Protein AF-A0AA88GL77-F1 (afdb_monomer)

Mean predicted aligned error: 4.05 Å

Foldseek 3Di:
DPPPPPLQFAAALVLLVVLLVCLLVQNLPSLLVSLVRGPPVVSNVVSNVLSVVLNVCVVVVPSSVVSNVSSNSNNVVNND

Secondary structure (DSSP, 8-state):
--SSS--PPP--HHHHHHHHHHHHHSTTHHHHHHHHH-S-HHHHHHHHHHHHHHHHHGGGSHHHHHHHHHHHHHHHHHH-

Solvent-accessible surface area (backbone atoms only — not comparable to full-atom values): 3933 Å² total; per-residue (Å²): 14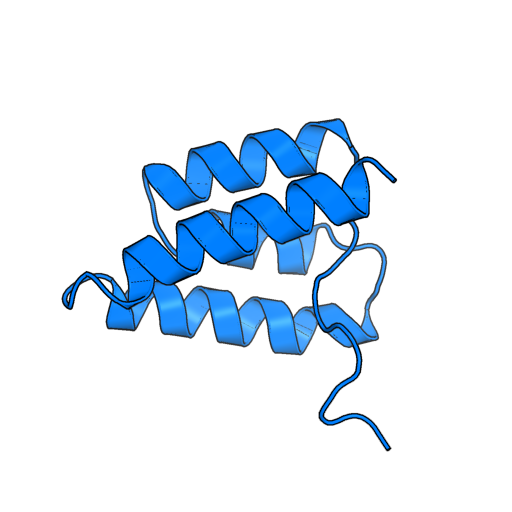3,71,89,84,58,83,61,70,47,42,38,56,51,74,50,16,55,52,25,24,55,36,6,67,78,42,33,10,55,19,38,36,51,45,24,73,58,28,79,46,70,88,29,21,64,60,30,33,52,52,11,54,50,16,44,72,34,32,85,72,50,59,13,31,57,47,21,34,54,51,18,49,50,23,26,53,60,24,68,107

pLDDT: mean 89.46, std 10.03, range [44.81, 96.12]

Organism: Naegleria lovaniensis (NCBI:txid51637)

Structure (mmCIF, N/CA/C/O backbone):
data_AF-A0AA88GL77-F1
#
_entry.id   AF-A0AA88GL77-F1
#
loop_
_atom_site.group_PDB
_atom_site.id
_atom_site.type_symbol
_atom_site.label_atom_id
_atom_site.label_alt_id
_atom_site.label_comp_id
_atom_site.label_asym_id
_atom_site.label_entity_id
_atom_site.label_seq_id
_atom_site.pdbx_PDB_ins_code
_atom_site.Cartn_x
_atom_site.Cartn_y
_atom_site.Cartn_z
_atom_site.occupancy
_atom_site.B_iso_or_equiv
_atom_site.auth_seq_id
_atom_site.auth_comp_id
_atom_site.auth_asym_id
_atom_si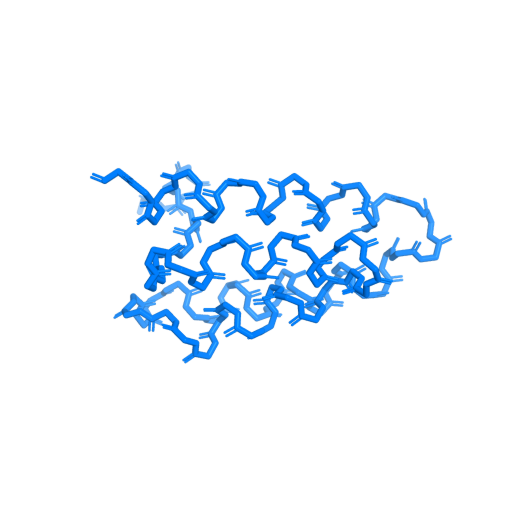te.auth_atom_id
_atom_site.pdbx_PDB_model_num
ATOM 1 N N . MET A 1 1 ? 8.332 -7.139 20.569 1.00 44.81 1 MET A N 1
ATOM 2 C CA . MET A 1 1 ? 8.153 -8.421 19.856 1.00 44.81 1 MET A CA 1
ATOM 3 C C . MET A 1 1 ? 7.240 -8.129 18.668 1.00 44.81 1 MET A C 1
ATOM 5 O O . MET A 1 1 ? 6.050 -8.331 18.780 1.00 44.81 1 MET A O 1
ATOM 9 N N . GLY A 1 2 ? 7.764 -7.500 17.608 1.00 53.59 2 GLY A N 1
ATOM 10 C CA . GLY A 1 2 ? 6.933 -6.764 16.631 1.00 53.59 2 GLY A CA 1
ATOM 11 C C . GLY A 1 2 ? 7.428 -6.851 15.186 1.00 53.59 2 GLY A C 1
ATOM 12 O O . GLY A 1 2 ? 7.226 -5.928 14.413 1.00 53.59 2 GLY A O 1
ATOM 13 N N . LEU A 1 3 ? 8.137 -7.932 14.835 1.00 52.28 3 LEU A N 1
ATOM 14 C CA . LEU A 1 3 ? 8.654 -8.150 13.475 1.00 52.28 3 LEU A CA 1
ATOM 15 C C . LEU A 1 3 ? 7.638 -8.863 12.562 1.00 52.28 3 LEU A C 1
ATOM 17 O O . LEU A 1 3 ? 7.721 -8.715 11.349 1.00 52.28 3 LEU A O 1
ATOM 21 N N . LEU A 1 4 ? 6.694 -9.623 13.140 1.00 55.34 4 LEU A N 1
ATOM 22 C CA . LEU A 1 4 ? 5.636 -10.348 12.412 1.00 55.34 4 LEU A CA 1
ATOM 23 C C . LEU A 1 4 ? 4.224 -9.805 12.693 1.00 55.34 4 LEU A C 1
ATOM 25 O O . LEU A 1 4 ? 3.237 -10.413 12.288 1.00 55.34 4 LEU A O 1
ATOM 29 N N . GLU A 1 5 ? 4.120 -8.699 13.428 1.00 68.31 5 GLU A N 1
ATOM 30 C CA . GLU A 1 5 ? 2.832 -8.070 13.703 1.00 68.31 5 GLU A CA 1
ATOM 31 C C . GLU A 1 5 ? 2.338 -7.372 12.433 1.00 68.31 5 GLU A C 1
ATOM 33 O O . GLU A 1 5 ? 3.103 -6.664 11.769 1.00 68.31 5 GLU A O 1
ATOM 38 N N . ASP A 1 6 ? 1.079 -7.618 12.058 1.00 74.19 6 ASP A N 1
ATOM 39 C CA . ASP A 1 6 ? 0.529 -7.097 10.812 1.00 74.19 6 ASP A CA 1
ATOM 40 C C . ASP A 1 6 ? 0.531 -5.565 10.836 1.00 74.19 6 ASP A C 1
ATOM 42 O O . ASP A 1 6 ? -0.265 -4.909 11.509 1.00 74.19 6 ASP A O 1
ATOM 46 N N . SER A 1 7 ? 1.462 -4.994 10.078 1.00 79.62 7 SER A N 1
ATOM 47 C CA . SER A 1 7 ? 1.671 -3.551 9.986 1.00 79.62 7 SER A CA 1
ATOM 48 C C . SER A 1 7 ? 0.663 -2.881 9.051 1.00 79.62 7 SER A C 1
ATOM 50 O O . SER A 1 7 ? 0.771 -1.682 8.797 1.00 79.62 7 SER A O 1
ATOM 52 N N . THR A 1 8 ? -0.287 -3.644 8.499 1.00 89.06 8 THR A N 1
ATOM 53 C CA . THR A 1 8 ? -1.333 -3.122 7.623 1.00 89.06 8 THR A CA 1
ATOM 54 C C . THR A 1 8 ? -2.249 -2.191 8.431 1.00 89.06 8 THR A C 1
ATOM 56 O O . THR A 1 8 ? -2.811 -2.624 9.445 1.00 89.06 8 THR A O 1
ATOM 59 N N . PRO A 1 9 ? -2.389 -0.916 8.027 1.00 92.00 9 PRO A N 1
ATOM 60 C CA . PRO A 1 9 ? -3.250 0.036 8.718 1.00 92.00 9 PRO A CA 1
ATOM 61 C C . PRO A 1 9 ? -4.730 -0.210 8.408 1.00 92.00 9 PRO A C 1
ATOM 63 O O . PRO A 1 9 ? -5.089 -0.560 7.278 1.00 92.00 9 PRO A O 1
ATOM 66 N N . LYS A 1 10 ? -5.590 0.048 9.393 1.00 92.00 10 LYS A N 1
ATOM 67 C CA . LYS A 1 10 ? -7.041 0.165 9.223 1.00 92.00 10 LYS A CA 1
ATOM 68 C C . LYS A 1 10 ? -7.446 1.587 8.858 1.00 92.00 10 LYS A C 1
ATOM 70 O O . LYS A 1 10 ? -7.070 2.548 9.525 1.00 92.00 10 LYS A O 1
ATOM 75 N N . VAL A 1 11 ? -8.268 1.703 7.822 1.00 93.69 11 VAL A N 1
ATOM 76 C CA . VAL A 1 11 ? -8.911 2.953 7.397 1.00 93.69 11 VAL A CA 1
ATOM 77 C C . VAL A 1 11 ? -10.425 2.761 7.328 1.00 93.69 11 VAL A C 1
ATOM 79 O O . VAL A 1 11 ? -10.940 1.665 7.544 1.00 93.69 11 VAL A O 1
ATOM 82 N N . GLU A 1 12 ? -11.160 3.822 7.001 1.00 91.88 12 GLU A N 1
ATOM 83 C CA . GLU A 1 12 ? -12.583 3.704 6.694 1.00 91.88 12 GLU A CA 1
ATOM 84 C C . GLU A 1 12 ? -12.821 2.727 5.525 1.00 91.88 12 GLU A C 1
ATOM 86 O O . GLU A 1 12 ? -12.094 2.730 4.529 1.00 91.88 12 GLU A O 1
ATOM 91 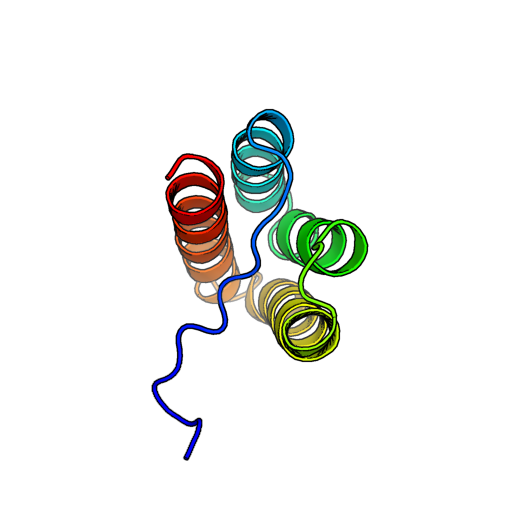N N . LYS A 1 13 ? -13.881 1.917 5.623 1.00 88.00 13 LYS A N 1
ATOM 92 C CA . LYS A 1 13 ? -14.247 0.866 4.661 1.00 88.00 13 LYS A CA 1
ATOM 93 C C . LYS A 1 13 ? -14.223 1.334 3.198 1.00 88.00 13 LYS A C 1
ATOM 95 O O . LYS A 1 13 ? -13.579 0.724 2.346 1.00 88.00 13 LYS A O 1
ATOM 100 N N . SER A 1 14 ? -14.890 2.455 2.919 1.00 90.12 14 SER A N 1
ATOM 101 C CA . SER A 1 14 ? -14.947 3.067 1.584 1.00 90.12 14 SER A CA 1
ATOM 102 C C . SER A 1 14 ? -13.563 3.495 1.093 1.00 90.12 14 SER A C 1
ATOM 104 O O . SER A 1 14 ? -13.243 3.372 -0.090 1.00 90.12 14 SER A O 1
ATOM 106 N N . MET A 1 15 ? -12.712 3.945 2.015 1.00 93.19 15 MET A N 1
ATOM 107 C CA . MET A 1 15 ? -11.376 4.428 1.704 1.00 93.19 15 MET A CA 1
ATOM 108 C C . MET A 1 15 ? -10.416 3.297 1.337 1.00 93.19 15 MET A C 1
ATOM 110 O O . MET A 1 15 ? -9.563 3.485 0.473 1.00 93.19 15 MET A O 1
ATOM 114 N N . GLY A 1 16 ? -10.590 2.105 1.914 1.00 93.12 16 GLY A N 1
ATOM 115 C CA . GLY A 1 16 ? -9.794 0.925 1.565 1.00 93.12 16 GLY A CA 1
ATOM 116 C C . GLY A 1 16 ? -9.859 0.585 0.070 1.00 93.12 16 GLY A C 1
ATOM 117 O O . GLY A 1 16 ? -8.829 0.342 -0.558 1.00 93.12 16 GLY A O 1
ATOM 118 N N . MET A 1 17 ? -11.053 0.642 -0.530 1.00 94.06 17 MET A N 1
ATOM 119 C CA . MET A 1 17 ? -11.229 0.423 -1.972 1.00 94.06 17 MET A CA 1
ATOM 120 C C . MET A 1 17 ? -10.603 1.550 -2.808 1.00 94.06 17 MET A C 1
ATOM 122 O O . MET A 1 17 ? -9.937 1.278 -3.807 1.00 94.06 17 MET A O 1
ATOM 126 N N . ILE A 1 18 ? -10.770 2.807 -2.384 1.00 95.25 18 ILE A N 1
ATOM 127 C CA . ILE A 1 18 ? -10.176 3.972 -3.059 1.00 95.25 18 ILE A CA 1
ATOM 128 C C . ILE A 1 18 ? -8.643 3.870 -3.061 1.00 95.25 18 ILE A C 1
ATOM 130 O O . ILE A 1 18 ? -8.015 4.093 -4.093 1.00 95.25 18 ILE A O 1
ATOM 134 N N .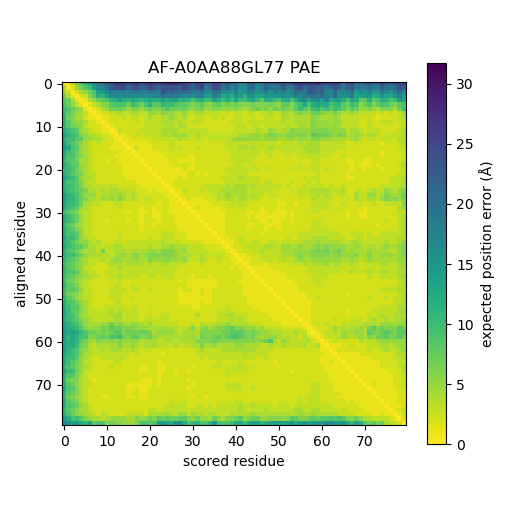 ILE A 1 19 ? -8.035 3.465 -1.943 1.00 95.56 19 ILE A N 1
ATOM 135 C CA . ILE A 1 19 ? -6.582 3.276 -1.816 1.00 95.56 19 ILE A CA 1
ATOM 136 C C . ILE A 1 19 ? -6.062 2.229 -2.804 1.00 95.56 19 ILE A C 1
ATOM 138 O O . ILE A 1 19 ? -5.032 2.461 -3.439 1.00 95.56 19 ILE A O 1
ATOM 142 N N . LEU A 1 20 ? -6.766 1.105 -2.970 1.00 94.62 20 LEU A N 1
ATOM 143 C CA . LEU A 1 20 ? -6.391 0.077 -3.944 1.00 94.62 20 LEU A CA 1
ATOM 144 C C . LEU A 1 20 ? -6.406 0.627 -5.379 1.00 94.62 20 LEU A C 1
ATOM 146 O O . LEU A 1 20 ? -5.447 0.413 -6.122 1.00 94.62 20 LEU A O 1
ATOM 150 N N . ILE A 1 21 ? -7.452 1.371 -5.751 1.00 95.81 21 ILE A N 1
ATOM 151 C CA . ILE A 1 21 ? -7.564 1.997 -7.079 1.00 95.81 21 ILE A CA 1
ATOM 152 C C . ILE A 1 21 ? -6.429 3.005 -7.298 1.00 95.81 21 ILE A C 1
ATOM 154 O O . ILE A 1 21 ? -5.789 2.992 -8.350 1.00 95.81 21 ILE A O 1
ATOM 158 N N . ILE A 1 22 ? -6.135 3.845 -6.301 1.00 95.44 22 ILE A N 1
ATOM 159 C CA . ILE A 1 22 ? -5.039 4.816 -6.390 1.00 95.44 22 ILE A CA 1
ATOM 160 C C . ILE A 1 22 ? -3.704 4.093 -6.548 1.00 95.44 22 ILE A C 1
ATOM 162 O O . ILE A 1 22 ? -2.948 4.451 -7.438 1.00 95.44 22 ILE A O 1
ATOM 166 N N . ASN A 1 23 ? -3.414 3.063 -5.752 1.00 94.25 23 ASN A N 1
ATOM 167 C CA . ASN A 1 23 ? -2.150 2.328 -5.851 1.00 94.25 23 ASN A CA 1
ATOM 168 C C . ASN A 1 23 ? -1.978 1.582 -7.184 1.00 94.25 23 ASN A C 1
ATOM 170 O O . ASN A 1 23 ? -0.843 1.370 -7.606 1.00 94.25 23 ASN A O 1
ATOM 174 N N . PHE A 1 24 ? -3.070 1.201 -7.853 1.00 93.19 24 PHE A N 1
ATOM 175 C CA . PHE A 1 24 ? -3.016 0.611 -9.191 1.00 93.19 24 PHE A CA 1
ATOM 176 C C . PHE A 1 24 ? -2.563 1.626 -10.255 1.00 93.19 24 PHE A C 1
ATOM 178 O O . PHE A 1 24 ? -1.762 1.279 -11.122 1.00 93.19 24 PHE A O 1
ATOM 185 N N . LEU A 1 25 ? -3.036 2.876 -10.178 1.00 92.56 25 LEU A N 1
ATOM 186 C CA . LEU A 1 25 ? -2.712 3.946 -11.138 1.00 92.56 25 LEU A CA 1
ATOM 187 C C . LEU A 1 25 ? -1.425 4.710 -10.780 1.00 92.56 25 LEU A C 1
ATOM 189 O O . LEU A 1 25 ? -0.628 5.046 -11.651 1.00 92.56 25 LEU A O 1
ATOM 193 N N . PHE A 1 26 ? -1.234 4.978 -9.491 1.00 93.00 26 PHE A N 1
ATOM 194 C CA . PHE A 1 26 ? -0.175 5.792 -8.900 1.00 93.00 26 PHE A CA 1
ATOM 195 C C . PHE A 1 26 ? 0.405 5.054 -7.682 1.00 93.00 26 PHE A C 1
ATOM 197 O O . PHE A 1 26 ? 0.008 5.305 -6.536 1.00 93.00 26 PHE A O 1
ATOM 204 N N . PRO A 1 27 ? 1.329 4.106 -7.900 1.00 92.56 27 PRO A N 1
ATOM 205 C CA . PRO A 1 27 ? 1.854 3.271 -6.827 1.00 92.56 27 PRO A CA 1
ATOM 206 C C . PRO A 1 27 ? 2.546 4.101 -5.741 1.00 92.56 27 PRO A C 1
ATOM 208 O O . PRO A 1 27 ? 3.339 4.999 -6.021 1.00 92.56 27 PRO A O 1
ATOM 211 N N . GLY A 1 28 ? 2.224 3.800 -4.483 1.00 89.69 28 GLY A N 1
ATOM 212 C CA . GLY A 1 28 ? 2.745 4.499 -3.308 1.00 89.69 28 GLY A CA 1
ATOM 213 C C . GLY A 1 28 ? 1.871 5.663 -2.832 1.00 89.69 28 GLY A C 1
ATOM 214 O O . GLY A 1 28 ? 1.777 5.876 -1.624 1.00 89.69 28 GLY A O 1
ATOM 215 N N . PHE A 1 29 ? 1.149 6.358 -3.719 1.00 93.69 29 PHE A N 1
ATOM 216 C CA . PHE A 1 29 ? 0.284 7.485 -3.329 1.00 93.69 29 PHE A CA 1
ATOM 217 C C . PHE A 1 29 ? -0.903 7.044 -2.469 1.00 93.69 29 PHE A C 1
ATOM 219 O O . PHE A 1 29 ? -1.202 7.677 -1.456 1.00 93.69 29 PHE A O 1
ATOM 226 N N . GLY A 1 30 ? -1.555 5.938 -2.835 1.00 94.62 30 GLY A N 1
ATOM 227 C CA . GLY A 1 30 ? -2.656 5.376 -2.052 1.00 94.62 30 GLY A CA 1
ATOM 228 C C . GLY A 1 30 ? -2.178 4.930 -0.673 1.00 94.62 30 GLY A C 1
ATOM 229 O O . GLY A 1 30 ? -2.844 5.176 0.327 1.00 94.62 30 GLY A O 1
ATOM 230 N N . THR A 1 31 ? -0.982 4.350 -0.597 1.00 95.81 31 THR A N 1
ATOM 231 C CA . THR A 1 31 ? -0.362 3.943 0.670 1.00 95.81 31 THR A CA 1
ATOM 232 C C . THR A 1 31 ? -0.003 5.139 1.560 1.00 95.81 31 THR A C 1
ATOM 234 O O . THR A 1 31 ? -0.255 5.097 2.761 1.00 95.81 31 THR A O 1
ATOM 237 N N . ILE A 1 32 ? 0.524 6.234 1.000 1.00 96.12 32 ILE A N 1
ATOM 238 C CA . ILE A 1 32 ? 0.776 7.479 1.753 1.00 96.12 32 ILE A CA 1
ATOM 239 C C . ILE A 1 32 ? -0.539 8.053 2.293 1.00 96.12 32 ILE A C 1
ATOM 241 O O . ILE A 1 32 ? -0.613 8.447 3.455 1.00 96.12 32 ILE A O 1
ATOM 245 N N . LEU A 1 33 ? -1.596 8.051 1.482 1.00 95.06 33 LEU A N 1
ATOM 246 C CA . LEU A 1 33 ? -2.918 8.501 1.910 1.00 95.06 33 LEU A CA 1
ATOM 247 C C . LEU A 1 33 ? -3.482 7.615 3.032 1.00 95.06 33 LEU A C 1
ATOM 249 O O . LEU A 1 33 ? -4.016 8.132 4.010 1.00 95.06 33 LEU A O 1
ATOM 253 N N . ALA A 1 34 ? -3.285 6.297 2.946 1.00 94.50 34 ALA A N 1
ATOM 254 C CA . ALA A 1 34 ? -3.636 5.358 4.009 1.00 94.50 34 ALA A CA 1
ATOM 255 C C . ALA A 1 34 ? -2.897 5.657 5.322 1.00 94.50 34 ALA A C 1
ATOM 257 O O . ALA A 1 34 ? -3.485 5.544 6.392 1.00 94.50 34 ALA A O 1
ATOM 258 N N . ALA A 1 35 ? -1.630 6.081 5.251 1.00 95.06 35 ALA A N 1
ATOM 259 C CA . ALA A 1 35 ? -0.866 6.480 6.430 1.00 95.06 35 ALA A CA 1
ATOM 260 C C . ALA A 1 35 ? -1.474 7.710 7.120 1.00 95.06 35 ALA A C 1
ATOM 262 O O . ALA A 1 35 ? -1.466 7.784 8.340 1.00 95.06 35 ALA A O 1
ATOM 263 N N . ILE A 1 36 ? -2.023 8.659 6.360 1.00 94.06 36 ILE A N 1
ATOM 264 C CA . ILE A 1 36 ? -2.636 9.876 6.913 1.00 94.06 36 ILE A CA 1
ATOM 265 C C . ILE A 1 36 ? -4.039 9.590 7.471 1.00 94.06 36 ILE A C 1
ATOM 267 O O . ILE A 1 36 ? -4.440 10.189 8.465 1.00 94.06 36 ILE A O 1
ATOM 271 N N . LEU A 1 37 ? -4.785 8.683 6.835 1.00 93.56 37 LEU A N 1
ATOM 272 C CA . LEU A 1 37 ? -6.183 8.381 7.170 1.00 93.56 37 LEU A CA 1
ATOM 273 C C . LEU A 1 37 ? -6.356 7.232 8.170 1.00 93.56 37 LEU A C 1
ATOM 275 O O . LEU A 1 37 ? -7.481 6.955 8.587 1.00 93.56 37 LEU A O 1
ATOM 279 N N . THR A 1 38 ? -5.277 6.543 8.539 1.00 91.88 38 THR A N 1
ATOM 280 C CA . THR A 1 38 ? -5.334 5.454 9.519 1.00 91.88 38 THR A CA 1
ATOM 281 C C . THR A 1 38 ? -5.763 5.960 10.894 1.00 91.88 38 THR A C 1
ATOM 283 O O . THR A 1 38 ? -5.296 6.996 11.373 1.00 91.88 38 THR A O 1
ATOM 286 N N . SER A 1 39 ? -6.610 5.192 11.576 1.00 87.94 39 SER A N 1
ATOM 287 C CA . SER A 1 39 ? -6.897 5.406 13.000 1.00 87.94 39 SER A CA 1
ATOM 288 C C . SER A 1 39 ? -5.782 4.873 13.913 1.00 87.94 39 SER A C 1
ATOM 290 O O . SER A 1 39 ? -5.706 5.251 15.081 1.00 87.94 39 SER A O 1
ATOM 292 N N . GLU A 1 40 ? -4.909 4.008 13.387 1.00 89.50 40 GLU A N 1
ATOM 293 C CA . GLU A 1 40 ? -3.822 3.332 14.108 1.00 89.50 40 GLU A CA 1
ATOM 294 C C . GLU A 1 40 ? -2.515 4.133 13.990 1.00 89.50 40 GLU A C 1
ATOM 296 O O . GLU A 1 40 ? -1.721 3.945 13.059 1.00 89.50 40 GLU A O 1
ATOM 301 N N . LYS A 1 41 ? -2.290 5.063 14.928 1.00 86.00 41 LYS A N 1
ATOM 302 C CA . LYS A 1 41 ? -1.148 5.999 14.889 1.00 86.00 41 LYS A CA 1
ATOM 303 C C . LYS A 1 41 ? 0.206 5.290 14.920 1.00 86.00 41 LYS A C 1
ATOM 305 O O . LYS A 1 41 ? 1.150 5.762 14.291 1.00 86.00 41 LYS A O 1
ATOM 310 N N . GLU A 1 42 ? 0.305 4.152 15.594 1.00 88.31 42 GLU A N 1
ATOM 311 C CA . GLU A 1 42 ? 1.511 3.323 15.637 1.00 88.31 42 GLU A CA 1
ATOM 312 C C . GLU A 1 42 ? 1.903 2.749 14.265 1.00 88.31 42 GLU A C 1
ATOM 314 O O . GLU A 1 42 ? 3.086 2.514 14.014 1.00 88.31 42 GLU A O 1
ATOM 319 N N . LYS A 1 43 ? 0.947 2.596 13.337 1.00 89.06 43 LYS A N 1
ATOM 320 C CA . LYS A 1 43 ? 1.188 2.089 11.974 1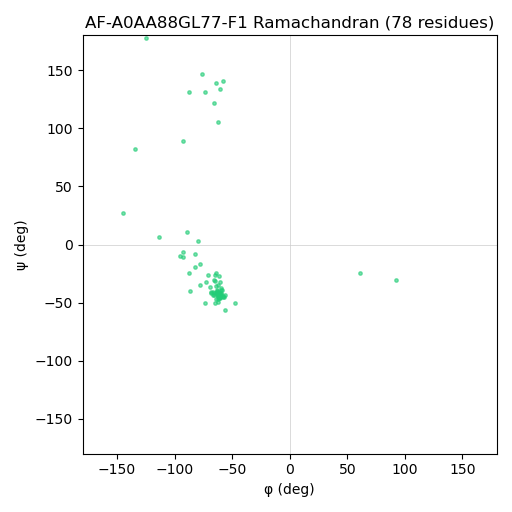.00 89.06 43 LYS A CA 1
ATOM 321 C C . LYS A 1 43 ? 1.391 3.193 10.937 1.00 89.06 43 LYS A C 1
ATOM 323 O O . LYS A 1 43 ? 1.815 2.897 9.817 1.00 89.06 43 LYS A O 1
ATOM 328 N N . MET A 1 44 ? 1.133 4.455 11.291 1.00 91.19 44 MET A N 1
ATOM 329 C CA . MET A 1 44 ? 1.253 5.605 10.388 1.00 91.19 44 MET A CA 1
ATOM 330 C C . MET A 1 44 ? 2.656 5.707 9.780 1.00 91.19 44 MET A C 1
ATOM 332 O O . MET A 1 44 ? 2.802 5.688 8.560 1.00 91.19 44 MET A O 1
ATOM 336 N N . THR A 1 45 ? 3.699 5.777 10.612 1.00 90.38 45 THR A N 1
ATOM 337 C CA . THR A 1 45 ? 5.080 5.982 10.144 1.00 90.38 45 THR A CA 1
ATOM 338 C C . THR A 1 45 ? 5.553 4.836 9.252 1.00 90.38 45 THR A C 1
ATOM 340 O O . THR A 1 45 ? 6.105 5.079 8.180 1.00 90.38 45 THR A O 1
ATOM 343 N N . SER A 1 46 ? 5.287 3.588 9.647 1.00 91.31 46 SER A N 1
ATOM 344 C CA . SER A 1 46 ? 5.635 2.407 8.850 1.00 91.31 46 SER A CA 1
ATOM 345 C C . SER A 1 46 ? 4.922 2.412 7.498 1.00 91.31 46 SER A C 1
ATOM 347 O O . SER A 1 46 ? 5.554 2.186 6.469 1.00 91.31 46 SER A O 1
ATOM 349 N N . THR A 1 47 ? 3.628 2.746 7.476 1.00 93.38 47 THR A N 1
ATOM 350 C CA . THR A 1 47 ? 2.845 2.843 6.234 1.00 93.38 47 THR A CA 1
ATOM 351 C C . THR A 1 47 ? 3.369 3.959 5.329 1.00 93.38 47 THR A C 1
ATOM 353 O O . THR A 1 47 ? 3.505 3.759 4.123 1.00 93.38 47 THR A O 1
ATOM 356 N N . LEU A 1 48 ? 3.725 5.114 5.897 1.00 94.06 48 LEU A N 1
ATOM 357 C CA . LEU 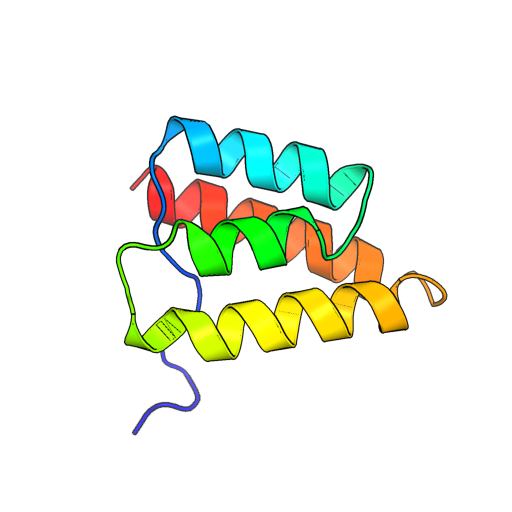A 1 48 ? 4.286 6.234 5.145 1.00 94.06 48 LEU A CA 1
ATOM 358 C C . LEU A 1 48 ? 5.607 5.843 4.468 1.00 94.06 48 LEU A C 1
ATOM 360 O O . LEU A 1 48 ? 5.789 6.095 3.277 1.00 94.06 48 LEU A O 1
ATOM 364 N N . ILE A 1 49 ? 6.499 5.170 5.202 1.00 93.69 49 ILE A N 1
ATOM 365 C CA . ILE A 1 49 ? 7.771 4.663 4.668 1.00 93.69 49 ILE A CA 1
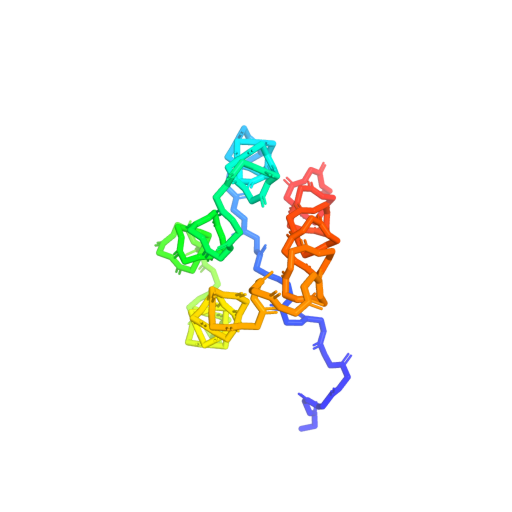ATOM 366 C C . ILE A 1 49 ? 7.520 3.659 3.538 1.00 93.69 49 ILE A C 1
ATOM 368 O O . ILE A 1 49 ? 8.146 3.767 2.484 1.00 93.69 49 ILE A O 1
ATOM 372 N N . VAL A 1 50 ? 6.582 2.721 3.716 1.00 94.00 50 VAL A N 1
ATOM 373 C CA . VAL A 1 50 ? 6.204 1.755 2.669 1.00 94.00 50 VAL A CA 1
ATOM 374 C C . VAL A 1 50 ? 5.720 2.474 1.409 1.00 94.00 50 VAL A C 1
ATOM 376 O O . VAL A 1 50 ? 6.167 2.135 0.317 1.00 94.00 50 VAL A O 1
ATOM 379 N N . GLY A 1 51 ? 4.869 3.494 1.537 1.00 93.69 51 GLY A N 1
ATOM 380 C CA . GLY A 1 51 ? 4.375 4.261 0.390 1.00 93.69 51 GLY A CA 1
ATOM 381 C C . GLY A 1 51 ? 5.480 5.008 -0.363 1.00 93.69 51 GLY A C 1
ATOM 382 O O . GLY A 1 51 ? 5.524 4.975 -1.593 1.00 93.69 51 GLY A O 1
ATOM 383 N N . ILE A 1 52 ? 6.428 5.608 0.360 1.00 94.75 52 ILE A N 1
ATOM 384 C CA . ILE A 1 52 ? 7.594 6.274 -0.239 1.00 94.75 52 ILE A CA 1
ATOM 385 C C . ILE A 1 52 ? 8.483 5.256 -0.971 1.00 94.75 52 ILE A C 1
ATOM 387 O O . ILE A 1 52 ? 8.859 5.480 -2.122 1.00 94.75 52 ILE A O 1
ATOM 391 N N . LEU A 1 53 ? 8.786 4.115 -0.343 1.00 93.88 53 LEU A N 1
ATOM 392 C CA . LEU A 1 53 ? 9.580 3.047 -0.960 1.00 93.88 53 LEU A CA 1
ATOM 393 C C . LEU A 1 53 ? 8.905 2.481 -2.210 1.00 93.88 53 LEU A C 1
ATOM 395 O O . LEU A 1 53 ? 9.575 2.268 -3.219 1.00 93.88 53 LEU A O 1
ATOM 399 N N . GLN A 1 54 ? 7.588 2.273 -2.169 1.00 93.31 54 GLN A N 1
ATOM 400 C CA . GLN A 1 54 ? 6.810 1.837 -3.325 1.00 93.31 54 GLN A CA 1
ATOM 401 C C . GLN A 1 54 ? 6.984 2.808 -4.490 1.00 93.31 54 GLN A C 1
ATOM 403 O O . GLN A 1 54 ? 7.267 2.354 -5.593 1.00 93.31 54 GLN A O 1
ATOM 408 N N . MET A 1 55 ? 6.917 4.120 -4.255 1.00 92.31 55 MET A N 1
ATOM 409 C CA . MET A 1 55 ? 7.090 5.129 -5.303 1.00 92.31 55 MET A CA 1
ATOM 410 C C . MET A 1 55 ? 8.475 5.047 -5.971 1.00 92.31 55 MET A C 1
ATOM 412 O O . MET A 1 55 ? 8.560 5.002 -7.197 1.00 92.31 55 MET A O 1
ATOM 416 N N . PHE A 1 56 ? 9.557 4.934 -5.191 1.00 92.56 56 PHE A N 1
ATOM 417 C CA . PHE A 1 56 ? 10.917 4.800 -5.740 1.00 92.56 56 PHE A CA 1
ATOM 418 C C . PHE A 1 56 ? 11.156 3.456 -6.445 1.00 92.56 56 PHE A C 1
ATOM 420 O O . PHE A 1 56 ? 11.832 3.403 -7.471 1.00 92.56 56 PHE A O 1
ATOM 427 N N . LEU A 1 57 ? 10.582 2.367 -5.930 1.00 90.88 57 LEU A N 1
ATOM 428 C CA . LEU A 1 57 ? 10.727 1.021 -6.497 1.00 90.88 57 LEU A CA 1
ATOM 429 C C . LEU A 1 57 ? 9.765 0.747 -7.662 1.00 90.88 57 LEU A C 1
ATOM 431 O O . LEU A 1 57 ? 9.873 -0.294 -8.313 1.00 90.88 57 LEU A O 1
ATOM 435 N N . SER A 1 58 ? 8.818 1.646 -7.936 1.00 89.06 58 SER A N 1
ATOM 436 C CA . SER A 1 58 ? 7.799 1.448 -8.974 1.00 89.06 58 SER A CA 1
ATOM 437 C C . SER A 1 58 ? 8.385 1.396 -10.377 1.00 89.06 58 SER A C 1
ATOM 439 O O . SER A 1 58 ? 7.881 0.647 -11.210 1.00 89.06 58 SER A O 1
ATOM 441 N N . TRP A 1 59 ? 9.496 2.099 -10.620 1.00 86.62 59 TRP A N 1
ATOM 442 C CA . TRP A 1 59 ? 10.218 2.027 -11.894 1.00 86.62 59 TRP A CA 1
ATOM 443 C C . TRP A 1 59 ? 10.741 0.614 -12.207 1.00 86.62 59 TRP A C 1
ATOM 445 O O . TRP A 1 59 ? 10.864 0.237 -13.367 1.00 86.62 59 TRP A O 1
ATOM 455 N N . LEU A 1 60 ? 10.998 -0.201 -11.178 1.00 88.94 60 LEU A N 1
ATOM 456 C CA . LEU A 1 60 ? 11.449 -1.589 -11.321 1.00 88.94 60 LEU A CA 1
ATOM 457 C C . LEU A 1 60 ? 10.288 -2.593 -11.407 1.00 88.94 60 LEU A C 1
ATOM 459 O O . LEU A 1 60 ? 10.524 -3.791 -11.271 1.00 88.94 60 LEU A O 1
ATOM 463 N N . LEU A 1 61 ? 9.038 -2.131 -11.560 1.00 88.69 61 LEU A N 1
ATOM 464 C CA . LEU A 1 61 ? 7.780 -2.902 -11.483 1.00 88.69 61 LEU A CA 1
ATOM 465 C C . LEU A 1 61 ? 7.503 -3.578 -10.126 1.00 88.69 61 LEU A C 1
ATOM 467 O O . LEU A 1 61 ? 6.345 -3.778 -9.762 1.00 88.69 61 LEU A O 1
ATOM 471 N N . ILE A 1 62 ? 8.537 -3.867 -9.335 1.00 91.50 62 ILE A N 1
ATOM 472 C CA . ILE A 1 62 ? 8.446 -4.455 -7.995 1.00 91.50 62 ILE A CA 1
ATOM 473 C C . ILE A 1 62 ? 7.658 -3.535 -7.056 1.00 91.50 62 ILE A C 1
ATOM 475 O O . ILE A 1 62 ? 6.763 -4.002 -6.355 1.00 91.50 62 ILE A O 1
ATOM 479 N N . GLY A 1 63 ? 7.935 -2.225 -7.070 1.00 90.12 63 GLY A N 1
ATOM 480 C CA . GLY A 1 63 ? 7.199 -1.261 -6.244 1.00 90.12 63 GLY A CA 1
ATOM 481 C C . GLY A 1 63 ? 5.723 -1.145 -6.625 1.00 90.12 63 GLY A C 1
ATOM 482 O O . GLY A 1 63 ? 4.882 -0.961 -5.748 1.00 90.12 63 GLY A O 1
ATOM 483 N N . TRP A 1 64 ? 5.395 -1.338 -7.906 1.00 92.12 64 TRP A N 1
ATOM 484 C CA . TRP A 1 64 ? 4.021 -1.277 -8.402 1.00 92.12 64 TRP A CA 1
ATOM 485 C C . TRP A 1 64 ? 3.202 -2.502 -7.982 1.00 92.12 64 TRP A C 1
ATOM 487 O O . TRP A 1 64 ? 2.142 -2.355 -7.372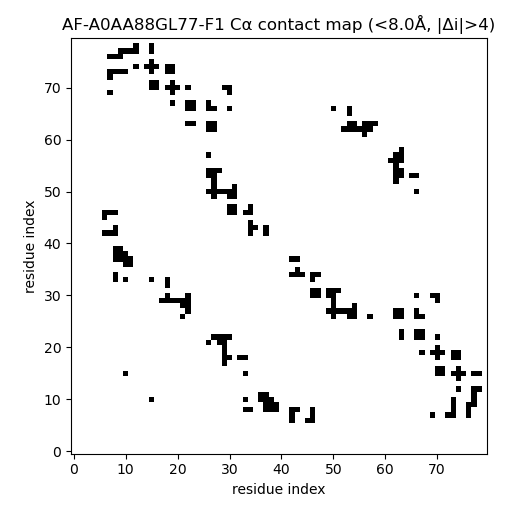 1.00 92.12 64 TRP A O 1
ATOM 497 N N . LEU A 1 65 ? 3.723 -3.716 -8.200 1.00 95.25 65 LEU A N 1
ATOM 498 C CA . LEU A 1 65 ? 3.075 -4.947 -7.726 1.00 95.25 65 LEU A CA 1
ATOM 499 C C . LEU A 1 65 ? 2.915 -4.944 -6.202 1.00 95.25 65 LEU A C 1
ATOM 501 O O . LEU A 1 65 ? 1.870 -5.340 -5.678 1.00 95.25 65 LEU A O 1
ATOM 505 N N . TRP A 1 66 ? 3.927 -4.443 -5.490 1.00 94.62 66 TRP A N 1
ATOM 506 C CA . TRP A 1 66 ? 3.863 -4.290 -4.043 1.00 94.62 66 TRP A CA 1
ATOM 507 C C . TRP A 1 66 ? 2.775 -3.297 -3.615 1.00 94.62 66 TRP A C 1
ATOM 509 O O . TRP A 1 66 ? 2.033 -3.595 -2.681 1.00 94.62 66 TRP A O 1
ATOM 519 N N . ALA A 1 67 ? 2.622 -2.163 -4.307 1.00 94.31 67 ALA A N 1
ATOM 520 C CA . ALA A 1 67 ? 1.571 -1.182 -4.025 1.00 94.31 67 ALA A CA 1
ATOM 521 C C . ALA A 1 67 ? 0.159 -1.763 -4.201 1.00 94.31 67 ALA A C 1
ATOM 523 O O . ALA A 1 67 ? -0.706 -1.527 -3.352 1.00 94.31 67 ALA A O 1
ATOM 524 N N . ILE A 1 68 ? -0.069 -2.566 -5.245 1.00 95.06 68 ILE A N 1
ATOM 525 C CA . ILE A 1 68 ? -1.356 -3.244 -5.478 1.00 95.06 68 ILE A CA 1
ATOM 526 C C . ILE A 1 68 ? -1.642 -4.249 -4.360 1.00 95.06 68 ILE A C 1
ATOM 528 O O . ILE A 1 68 ? -2.710 -4.206 -3.746 1.00 95.06 68 ILE A O 1
ATOM 532 N N . TRP A 1 69 ? -0.682 -5.126 -4.050 1.00 95.00 69 TRP A N 1
ATOM 533 C CA . TRP A 1 69 ? -0.838 -6.111 -2.975 1.00 95.00 69 TRP A CA 1
ATOM 534 C C . TRP A 1 69 ? -1.082 -5.443 -1.617 1.00 95.00 69 TRP A C 1
ATOM 536 O O . TRP A 1 69 ? -1.955 -5.866 -0.857 1.00 95.00 69 TRP A O 1
ATOM 546 N N . TRP A 1 70 ? -0.357 -4.362 -1.323 1.00 94.81 70 TRP A N 1
ATOM 547 C CA . TRP A 1 70 ? -0.524 -3.606 -0.086 1.00 94.81 70 TRP A CA 1
ATOM 548 C C . TRP A 1 70 ? -1.893 -2.922 -0.008 1.00 94.81 70 TRP A C 1
ATOM 550 O O . TRP A 1 70 ? -2.569 -3.026 1.013 1.00 94.81 70 TRP A O 1
ATOM 560 N N . GLY A 1 71 ? -2.348 -2.301 -1.101 1.00 94.06 71 GLY A N 1
ATOM 561 C CA . GLY A 1 71 ? -3.691 -1.720 -1.194 1.00 94.06 71 GLY A CA 1
ATOM 562 C C . GLY A 1 71 ? -4.794 -2.760 -0.977 1.00 94.06 71 GLY A C 1
ATOM 563 O O . GLY A 1 71 ? -5.766 -2.493 -0.275 1.00 94.06 71 GLY A O 1
ATOM 564 N N . TYR A 1 72 ? -4.614 -3.976 -1.499 1.00 94.81 72 TYR A N 1
ATOM 565 C CA . TYR A 1 72 ? -5.561 -5.073 -1.302 1.00 94.81 72 TYR A CA 1
ATOM 566 C C . TYR A 1 72 ? -5.637 -5.512 0.165 1.00 94.81 72 TYR A C 1
ATOM 568 O O . TYR A 1 72 ? -6.736 -5.698 0.688 1.00 94.81 72 TYR A O 1
ATOM 576 N N . LYS A 1 73 ? -4.496 -5.609 0.862 1.00 93.62 73 LYS A N 1
ATOM 577 C CA . LYS A 1 73 ? -4.484 -5.902 2.304 1.00 93.62 73 LYS A CA 1
ATOM 578 C C . LYS A 1 73 ? -5.182 -4.817 3.121 1.00 93.62 73 LYS A C 1
ATOM 580 O O . LYS A 1 73 ? -5.999 -5.151 3.973 1.00 93.62 73 LYS A O 1
ATOM 585 N N . ILE A 1 74 ? -4.921 -3.540 2.834 1.00 93.56 74 ILE A N 1
ATOM 586 C CA . ILE A 1 74 ? -5.600 -2.420 3.509 1.00 93.56 74 ILE A CA 1
ATOM 587 C C . ILE A 1 74 ? -7.117 -2.523 3.316 1.00 93.56 74 ILE A C 1
ATOM 589 O O . ILE A 1 74 ? -7.868 -2.393 4.281 1.00 93.56 74 ILE A O 1
ATOM 593 N N . MET A 1 75 ? -7.576 -2.821 2.097 1.00 94.50 75 MET A N 1
ATOM 594 C CA . MET A 1 75 ? -8.997 -3.016 1.805 1.00 94.50 75 MET A CA 1
ATOM 595 C C . MET A 1 75 ? -9.593 -4.194 2.588 1.00 94.50 75 MET A C 1
ATOM 597 O O . MET A 1 75 ? -10.677 -4.059 3.148 1.00 94.50 75 MET A O 1
ATOM 601 N N . GLN A 1 76 ? -8.906 -5.339 2.651 1.00 93.31 76 GLN A N 1
ATOM 602 C CA . GLN A 1 76 ? -9.390 -6.498 3.407 1.00 93.31 76 GLN A CA 1
ATOM 603 C C . GLN A 1 76 ? -9.517 -6.197 4.900 1.00 93.31 76 GLN A C 1
ATOM 605 O O . GLN A 1 76 ? -10.561 -6.456 5.492 1.00 93.31 76 GLN A O 1
ATOM 610 N N . VAL A 1 77 ? -8.471 -5.624 5.494 1.00 91.00 77 VAL A N 1
ATOM 611 C CA . VAL A 1 77 ? -8.399 -5.364 6.937 1.00 91.00 77 VAL A CA 1
ATOM 612 C C . VAL A 1 77 ? -9.353 -4.237 7.360 1.00 91.00 77 VAL A C 1
ATOM 614 O O . VAL A 1 77 ? -9.830 -4.239 8.491 1.00 91.00 77 VAL A O 1
ATOM 617 N N . SER A 1 78 ? -9.680 -3.314 6.450 1.00 88.62 78 SER A N 1
ATOM 618 C CA . SER A 1 78 ? -10.679 -2.250 6.661 1.00 88.62 78 SER A CA 1
ATOM 619 C C . SER A 1 78 ? -12.128 -2.709 6.437 1.00 88.62 78 SER A C 1
ATOM 621 O O . SER A 1 78 ? -13.062 -2.050 6.890 1.00 88.62 78 SER A O 1
ATOM 623 N N . ASN A 1 79 ? -12.334 -3.825 5.730 1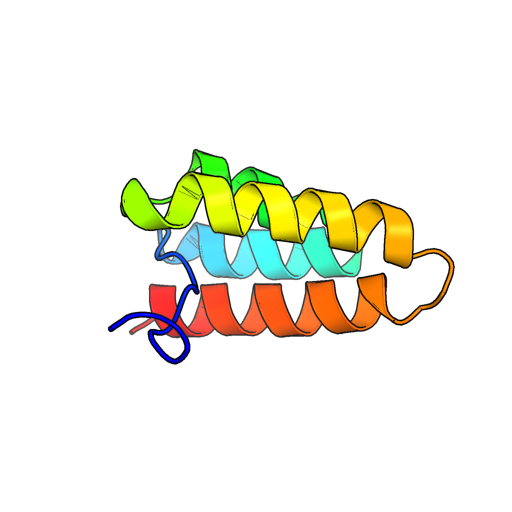.00 82.88 79 ASN A N 1
ATOM 624 C CA . ASN A 1 79 ? -13.656 -4.411 5.489 1.00 82.88 79 ASN A CA 1
ATOM 625 C C . ASN A 1 79 ? -14.057 -5.478 6.523 1.00 82.88 79 ASN A C 1
ATOM 627 O O . ASN A 1 79 ? -15.218 -5.898 6.494 1.00 82.88 79 ASN A O 1
ATOM 631 N N . ALA A 1 80 ? -13.114 -5.913 7.365 1.00 72.56 80 ALA A N 1
ATOM 632 C CA . ALA A 1 80 ? -13.280 -6.902 8.429 1.00 72.56 80 ALA A CA 1
ATOM 633 C C . ALA A 1 80 ? -13.614 -6.241 9.773 1.00 72.56 80 ALA A C 1
ATOM 635 O O . ALA A 1 80 ? -14.612 -6.676 10.384 1.00 72.56 80 ALA A O 1
#

Nearest PDB structures (foldseek):
  5dik-assembly1_A  TM=3.100E-01  e=3.712E+00  Legionella pneumophila

InterPro domains:
  IPR026673 SPEC3/Stum [PF15795] (8-78)
  IPR026673 SPEC3/Stum [PTHR21676] (7-78)

Radius of gyration: 11.34 Å; Cα contacts (8 Å, |Δi|>4): 138; chains: 1; bounding box: 26×20×32 Å

Sequence (80 aa):
MGLLEDSTPKVEKSMGMIILIINFLFPGFGTILAAILTSEKEKMTSTLIVGILQMFLSWLLIGWLWAIWWGYKIMQVSNA